Protein AF-A0A0S4TJS9-F1 (afdb_monomer_lite)

Radius of gyration: 16.92 Å; chains: 1; bounding box: 58×33×34 Å

pLDDT: mean 77.27, std 16.13, range [39.44, 96.12]

Sequence (103 aa):
LIRITSGSLQSVVKQCFKDLYKDSIKAIRSINFGNKMTLGEANKILGTEFGKKYSVEDIQKIARRMLELNEASGKYRGSPYIQEKLIIAEKLMLDQIIKNPKI

Organism: Cryptosporidium hominis (NCBI:txid237895)

Structure (mmCIF, N/CA/C/O backbone):
data_AF-A0A0S4TJS9-F1
#
_entry.id   AF-A0A0S4TJS9-F1
#
loop_
_atom_site.group_PDB
_atom_site.id
_atom_site.type_symbol
_atom_site.label_atom_id
_atom_site.label_alt_id
_atom_site.label_comp_id
_atom_site.label_asym_id
_atom_site.label_entity_id
_atom_site.label_seq_id
_atom_site.pdbx_PDB_ins_code
_atom_site.Cartn_x
_atom_site.Cartn_y
_atom_site.Cartn_z
_atom_site.occupancy
_atom_site.B_iso_or_equiv
_atom_site.auth_seq_id
_atom_site.auth_comp_id
_atom_site.auth_asym_id
_atom_site.auth_atom_id
_atom_site.pdbx_PDB_model_num
ATOM 1 N N . LEU A 1 1 ? -40.801 7.523 -17.042 1.00 39.44 1 LEU A N 1
ATOM 2 C CA . LEU A 1 1 ? -39.629 8.425 -16.957 1.00 39.44 1 LEU A CA 1
ATOM 3 C C . LEU A 1 1 ? -39.022 8.271 -15.560 1.00 39.44 1 LEU A C 1
ATOM 5 O O . LEU A 1 1 ? -39.623 8.746 -14.604 1.00 39.44 1 LEU A O 1
ATOM 9 N N . ILE A 1 2 ? -37.928 7.522 -15.395 1.00 48.34 2 ILE A N 1
ATOM 10 C CA . ILE A 1 2 ? -37.321 7.332 -14.064 1.00 48.34 2 ILE A CA 1
ATOM 11 C C . ILE A 1 2 ? -36.481 8.577 -13.760 1.00 48.34 2 ILE A C 1
ATOM 13 O O . ILE A 1 2 ? -35.438 8.792 -14.370 1.00 48.34 2 ILE A O 1
ATOM 17 N N . ARG A 1 3 ? -36.968 9.432 -12.852 1.00 45.78 3 ARG A N 1
ATOM 18 C CA . ARG A 1 3 ? -36.200 10.558 -12.302 1.00 45.78 3 ARG A CA 1
ATOM 19 C C . ARG A 1 3 ? -35.158 10.000 -11.335 1.00 45.78 3 ARG A C 1
ATOM 21 O O . ARG A 1 3 ? -35.475 9.707 -10.187 1.00 45.78 3 ARG A O 1
ATOM 28 N N . ILE A 1 4 ? -33.924 9.858 -11.804 1.00 50.09 4 ILE A N 1
ATOM 29 C CA . ILE A 1 4 ? -32.777 9.580 -10.939 1.00 50.09 4 ILE A CA 1
ATOM 30 C C . ILE A 1 4 ? -32.366 10.914 -10.310 1.00 50.09 4 ILE A C 1
ATOM 32 O O . ILE A 1 4 ? -31.830 11.793 -10.981 1.00 50.09 4 ILE A O 1
ATOM 36 N N . THR A 1 5 ? -32.687 11.107 -9.032 1.00 51.88 5 THR A N 1
ATOM 37 C CA . THR A 1 5 ? -32.222 12.266 -8.260 1.00 51.88 5 THR A CA 1
ATOM 38 C C . THR A 1 5 ? -30.731 12.104 -7.944 1.00 51.88 5 THR A C 1
ATOM 40 O O . THR A 1 5 ? -30.240 10.996 -7.740 1.00 51.88 5 THR A O 1
ATOM 43 N N . SER A 1 6 ? -29.976 13.203 -7.903 1.00 54.81 6 SER A N 1
ATOM 44 C CA . SER A 1 6 ? -28.509 13.214 -7.741 1.00 54.81 6 SER A CA 1
ATOM 45 C C . SER A 1 6 ? -27.986 12.460 -6.504 1.00 54.81 6 SER A C 1
ATOM 47 O O . SER A 1 6 ? -26.882 11.915 -6.542 1.00 54.81 6 SER A O 1
ATOM 49 N N . GLY A 1 7 ? -28.786 12.347 -5.437 1.00 56.22 7 GLY A N 1
ATOM 50 C CA . GLY A 1 7 ? -28.460 11.534 -4.256 1.00 56.22 7 GLY A CA 1
ATOM 51 C C . GLY A 1 7 ? -28.465 10.019 -4.512 1.00 56.22 7 GLY A C 1
ATOM 52 O O . GLY A 1 7 ? -27.717 9.285 -3.869 1.00 56.22 7 GLY A O 1
ATOM 53 N N . SER A 1 8 ? -29.250 9.549 -5.487 1.00 60.12 8 SER A N 1
ATOM 54 C CA . SER A 1 8 ? -29.308 8.141 -5.899 1.00 60.12 8 SER A CA 1
ATOM 55 C C . SER A 1 8 ? -28.080 7.725 -6.712 1.00 60.12 8 SER A C 1
ATOM 57 O O . SER A 1 8 ? -27.640 6.587 -6.595 1.00 60.12 8 SER A O 1
ATOM 59 N N . LEU A 1 9 ? -27.484 8.626 -7.498 1.00 59.53 9 LEU A N 1
ATOM 60 C CA . LEU A 1 9 ? -26.299 8.282 -8.286 1.00 59.53 9 LEU A CA 1
ATOM 61 C C . LEU A 1 9 ? -25.063 8.107 -7.389 1.00 59.53 9 LEU A C 1
ATOM 63 O O . LEU A 1 9 ? -24.305 7.156 -7.552 1.00 59.53 9 LEU A O 1
ATOM 67 N N . GLN A 1 10 ? -24.881 8.986 -6.397 1.00 66.12 10 GLN A N 1
ATOM 68 C CA . GLN A 1 10 ? -23.762 8.887 -5.452 1.00 66.12 10 GLN A CA 1
ATOM 69 C C . GLN A 1 10 ? -23.838 7.637 -4.568 1.00 66.12 10 GLN A C 1
ATOM 71 O O . GLN A 1 10 ? -22.799 7.047 -4.259 1.00 66.12 10 GLN A O 1
ATOM 76 N N . SER A 1 11 ? -25.040 7.220 -4.158 1.00 70.75 11 SER A N 1
ATOM 77 C CA . SER A 1 11 ? -25.206 5.996 -3.370 1.00 70.75 11 SER A CA 1
ATOM 78 C C . SER A 1 11 ? -24.905 4.748 -4.201 1.00 70.75 11 SER A C 1
ATOM 80 O O . SER A 1 11 ? -24.185 3.872 -3.725 1.00 70.75 11 SER A O 1
ATOM 82 N N . VAL A 1 12 ? -25.359 4.712 -5.458 1.00 68.88 12 VAL A N 1
ATOM 83 C CA . VAL A 1 12 ? -25.067 3.626 -6.406 1.00 68.88 12 VAL A CA 1
ATOM 84 C C . VAL A 1 12 ? -23.570 3.536 -6.684 1.00 68.88 12 VAL A C 1
ATOM 86 O O . VAL A 1 12 ? -23.000 2.455 -6.593 1.00 68.88 12 VAL A O 1
ATOM 89 N N . VAL A 1 13 ? -22.897 4.665 -6.920 1.00 66.69 13 VAL A N 1
ATOM 90 C CA . VAL A 1 13 ? -21.445 4.689 -7.149 1.00 66.69 13 VAL A CA 1
ATOM 91 C C . VAL A 1 13 ? -20.678 4.198 -5.914 1.00 66.69 13 VAL A C 1
ATOM 93 O O . VAL A 1 13 ? -19.811 3.335 -6.040 1.00 66.69 13 VAL A O 1
ATOM 96 N N . LYS A 1 14 ? -21.021 4.666 -4.702 1.00 67.69 14 LYS A N 1
ATOM 97 C CA . LYS A 1 14 ? -20.409 4.166 -3.452 1.00 67.69 14 LYS A CA 1
ATOM 98 C C . LYS A 1 14 ? -20.630 2.667 -3.253 1.00 67.69 14 LYS A C 1
ATOM 100 O O . LYS A 1 14 ? -19.733 1.986 -2.758 1.00 67.69 14 LYS A O 1
ATOM 105 N N . GLN A 1 15 ? -21.809 2.168 -3.614 1.00 70.50 15 GLN A N 1
ATOM 106 C CA . GLN A 1 15 ? -22.138 0.752 -3.515 1.00 70.50 15 GLN A CA 1
ATOM 107 C C . GLN A 1 15 ? -21.328 -0.073 -4.524 1.00 70.50 15 GLN A C 1
ATOM 109 O O . GLN A 1 15 ? -20.674 -1.028 -4.118 1.00 70.50 15 GLN A O 1
ATOM 114 N N . CYS A 1 16 ? -21.233 0.365 -5.784 1.00 61.38 16 CYS A N 1
ATOM 115 C CA . CYS A 1 16 ? -20.389 -0.275 -6.795 1.00 61.38 16 CYS A CA 1
ATOM 116 C C . CYS A 1 16 ? -18.917 -0.339 -6.375 1.00 61.38 16 CYS 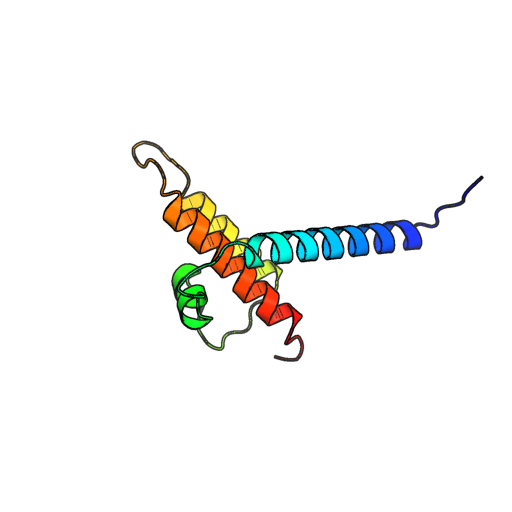A C 1
ATOM 118 O O . CYS A 1 16 ? -18.293 -1.384 -6.531 1.00 61.38 16 CYS A O 1
ATOM 120 N N . PHE A 1 17 ? -18.360 0.734 -5.800 1.00 63.53 17 PHE A N 1
ATOM 121 C CA . PHE A 1 17 ? -16.986 0.709 -5.289 1.00 63.53 17 PHE A CA 1
ATOM 122 C C . PHE A 1 17 ? -16.812 -0.290 -4.144 1.00 63.53 17 PHE A C 1
ATOM 124 O O . PHE A 1 17 ? -15.826 -1.026 -4.130 1.00 63.53 17 PHE A O 1
ATOM 131 N N . LYS A 1 18 ? -17.765 -0.357 -3.206 1.00 67.75 18 LYS A N 1
ATOM 132 C CA . LYS A 1 18 ? -17.738 -1.354 -2.126 1.00 67.75 18 LYS A CA 1
ATOM 133 C C . LYS A 1 18 ? -17.791 -2.780 -2.664 1.00 67.75 18 LYS A C 1
ATOM 135 O O . LYS A 1 18 ? -17.048 -3.627 -2.170 1.00 67.75 18 LYS A O 1
ATOM 140 N N . ASP A 1 19 ? -18.640 -3.036 -3.651 1.00 68.94 19 ASP A N 1
ATOM 141 C CA . ASP A 1 19 ? -18.842 -4.373 -4.208 1.00 68.94 19 ASP A CA 1
ATOM 142 C C . ASP A 1 19 ? -17.625 -4.828 -5.027 1.00 68.94 19 ASP A C 1
ATOM 144 O O . ASP A 1 19 ? -17.095 -5.907 -4.767 1.00 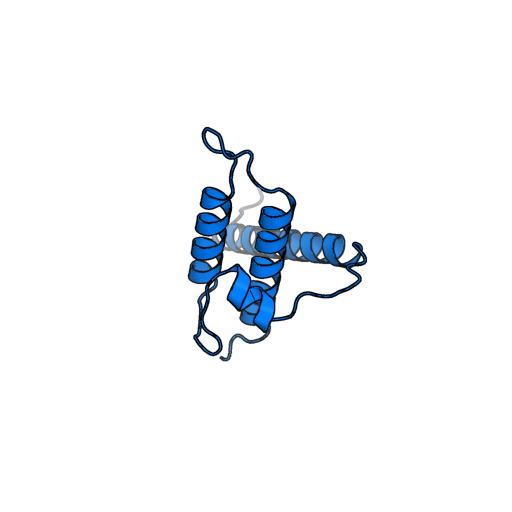68.94 19 ASP A O 1
ATOM 148 N N . LEU A 1 20 ? -17.068 -3.955 -5.877 1.00 62.34 20 LEU A N 1
ATOM 149 C CA . LEU A 1 20 ? -15.787 -4.183 -6.565 1.00 62.34 20 LEU A CA 1
ATOM 150 C C . LEU A 1 20 ? -14.658 -4.515 -5.583 1.00 62.34 20 LEU A C 1
ATOM 152 O O . LEU A 1 20 ? -13.878 -5.447 -5.797 1.00 62.34 20 LEU A O 1
ATOM 156 N N . TYR A 1 21 ? -14.580 -3.774 -4.477 1.00 64.31 21 TYR A N 1
ATOM 157 C CA . TYR A 1 21 ? -13.569 -4.013 -3.455 1.00 64.31 21 TYR A CA 1
ATOM 158 C C . TYR A 1 21 ? -13.772 -5.375 -2.779 1.00 64.31 21 TYR A C 1
ATOM 160 O O . TYR A 1 21 ? -12.824 -6.147 -2.622 1.00 64.31 21 TYR A O 1
ATOM 168 N N . LYS A 1 22 ? -15.016 -5.719 -2.440 1.00 66.75 22 LYS A N 1
ATOM 169 C CA . LYS A 1 22 ? -15.379 -6.986 -1.795 1.00 66.75 22 LYS A CA 1
ATOM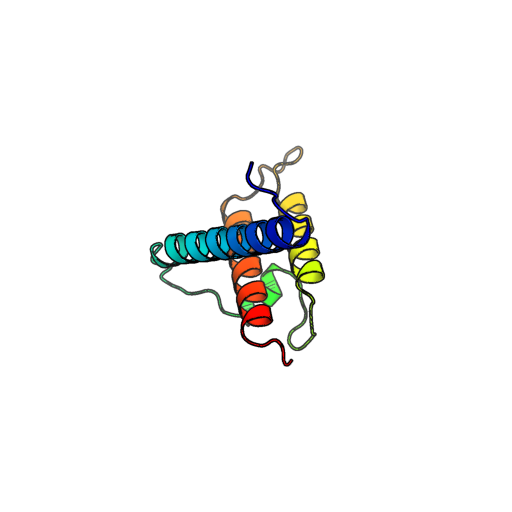 170 C C . LYS A 1 22 ? -15.089 -8.198 -2.686 1.00 66.75 22 LYS A C 1
ATOM 172 O O . LYS A 1 22 ? -14.548 -9.194 -2.197 1.00 66.75 22 LYS A O 1
ATOM 177 N N . ASP A 1 23 ? -15.378 -8.093 -3.978 1.00 67.88 23 ASP A N 1
ATOM 178 C CA . ASP A 1 23 ? -15.106 -9.145 -4.959 1.00 67.88 23 ASP A CA 1
ATOM 179 C C . ASP A 1 23 ? -13.604 -9.333 -5.181 1.00 67.88 23 ASP A C 1
ATOM 181 O O . ASP A 1 23 ? -13.113 -10.466 -5.202 1.00 67.88 23 ASP A O 1
ATOM 185 N N . SER A 1 24 ? -12.842 -8.235 -5.215 1.00 59.03 24 SER A N 1
ATOM 186 C CA . SER A 1 24 ? -11.382 -8.302 -5.290 1.00 59.03 24 SER A CA 1
ATOM 187 C C . S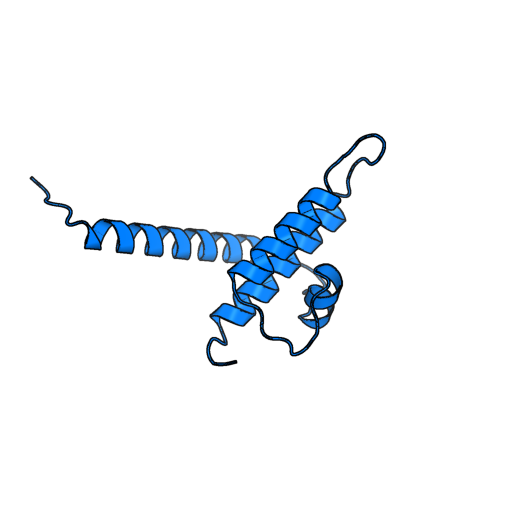ER A 1 24 ? -10.770 -9.002 -4.066 1.00 59.03 24 SER A C 1
ATOM 189 O O . SER A 1 24 ? -9.873 -9.832 -4.212 1.00 59.03 24 SER A O 1
ATOM 191 N N . ILE A 1 25 ? -11.299 -8.764 -2.858 1.00 60.19 25 ILE A N 1
ATOM 192 C CA . ILE A 1 25 ? -10.866 -9.449 -1.630 1.00 60.19 25 ILE A CA 1
ATOM 193 C C . ILE A 1 25 ? -11.201 -10.944 -1.689 1.00 60.19 25 ILE A C 1
ATOM 195 O O . ILE A 1 25 ? -10.402 -11.773 -1.244 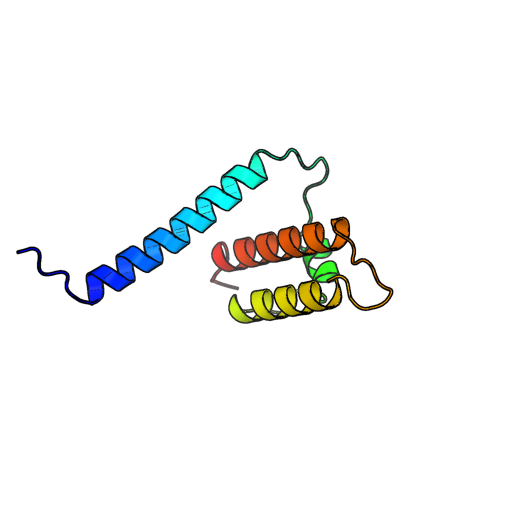1.00 60.19 25 ILE A O 1
ATOM 199 N N . LYS A 1 26 ? -12.363 -11.314 -2.239 1.00 63.03 26 LYS A N 1
ATOM 200 C CA . LYS A 1 26 ? -12.782 -12.717 -2.373 1.00 63.03 26 LYS A CA 1
ATOM 201 C C . LYS A 1 26 ? -11.863 -13.490 -3.323 1.00 63.03 26 LYS A C 1
ATOM 203 O O . LYS A 1 26 ? -11.433 -14.583 -2.964 1.00 63.03 26 LYS A O 1
ATOM 208 N N . ALA A 1 27 ? -11.502 -12.896 -4.461 1.00 59.94 27 ALA A N 1
ATOM 209 C CA . ALA A 1 27 ? -10.566 -13.482 -5.425 1.00 59.94 27 ALA A CA 1
ATOM 210 C C . ALA A 1 27 ? -9.147 -13.667 -4.848 1.00 59.94 27 ALA A C 1
ATOM 212 O O . ALA A 1 27 ? -8.460 -14.639 -5.154 1.00 59.94 27 ALA A O 1
ATOM 213 N N . ILE A 1 28 ? -8.717 -12.777 -3.951 1.00 53.66 28 ILE A N 1
ATOM 214 C CA . ILE A 1 28 ? -7.410 -12.874 -3.279 1.00 53.66 28 ILE A CA 1
ATOM 215 C C . ILE A 1 28 ? -7.424 -13.941 -2.185 1.00 53.66 28 ILE A C 1
ATOM 217 O O . ILE A 1 28 ? -6.443 -14.655 -2.013 1.00 53.66 28 ILE A O 1
ATOM 221 N N . ARG A 1 29 ? -8.540 -14.095 -1.461 1.00 51.88 29 ARG A N 1
ATOM 222 C CA . ARG A 1 29 ? -8.694 -15.151 -0.446 1.00 51.88 29 ARG A CA 1
ATOM 223 C C . ARG A 1 29 ? -8.640 -16.561 -1.036 1.00 51.88 29 ARG A C 1
ATOM 225 O O . ARG A 1 29 ? -8.265 -17.477 -0.312 1.00 51.88 29 ARG A O 1
ATOM 232 N N . SER A 1 30 ? -9.007 -16.737 -2.308 1.00 50.34 30 SER A N 1
ATOM 233 C CA . SER A 1 30 ? -8.853 -18.012 -3.024 1.00 50.34 30 SER A CA 1
ATOM 234 C C . SER A 1 30 ? -7.419 -18.307 -3.471 1.00 50.34 30 SER A C 1
ATOM 236 O O . SER A 1 30 ? -7.128 -19.443 -3.834 1.00 50.34 30 SER A O 1
ATOM 238 N N . ILE A 1 31 ? -6.509 -17.329 -3.413 1.00 51.38 31 ILE A N 1
ATOM 239 C CA . ILE A 1 31 ? -5.080 -17.560 -3.623 1.00 51.38 31 ILE A CA 1
ATOM 240 C C . ILE A 1 31 ? -4.503 -17.991 -2.275 1.00 51.38 31 ILE A C 1
ATOM 242 O O . ILE A 1 31 ? -4.447 -17.223 -1.313 1.00 51.38 31 ILE A O 1
ATOM 246 N N . ASN A 1 32 ? -4.128 -19.262 -2.182 1.00 43.53 32 ASN A N 1
ATOM 247 C CA . ASN A 1 32 ? -3.6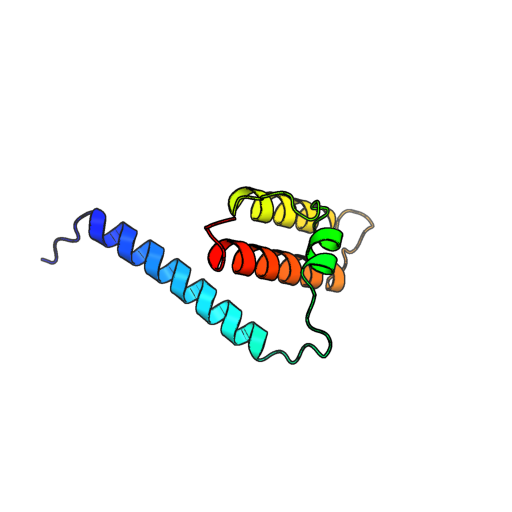12 -19.867 -0.963 1.00 43.53 32 ASN A CA 1
ATOM 248 C C . ASN A 1 32 ? -2.181 -19.352 -0.698 1.00 43.53 32 ASN A C 1
ATOM 250 O O . ASN A 1 32 ? -1.193 -19.983 -1.066 1.00 43.53 32 ASN A O 1
ATOM 254 N N . PHE A 1 33 ? -2.058 -18.160 -0.104 1.00 49.47 33 PHE A N 1
ATOM 255 C CA . PHE A 1 33 ? -0.776 -17.616 0.341 1.00 49.47 33 PHE A CA 1
ATOM 256 C C . PHE A 1 33 ? -0.329 -18.370 1.595 1.00 49.47 33 PHE A C 1
ATOM 258 O O . PHE A 1 33 ? -0.773 -18.068 2.703 1.00 49.47 33 PHE A O 1
ATOM 265 N N . GLY A 1 34 ? 0.577 -19.332 1.419 1.00 46.97 34 GLY A N 1
ATOM 266 C CA . GLY A 1 34 ? 1.176 -20.136 2.492 1.00 46.97 34 GLY A CA 1
ATOM 267 C C . GLY A 1 34 ? 1.911 -19.351 3.591 1.00 46.97 34 GLY A C 1
ATOM 268 O O . GLY A 1 34 ? 2.374 -19.965 4.535 1.00 46.97 34 GLY A O 1
ATOM 269 N N . ASN A 1 35 ? 1.980 -18.018 3.514 1.00 58.34 35 ASN A N 1
ATOM 270 C CA . ASN A 1 35 ? 2.302 -17.118 4.623 1.00 58.34 35 ASN A CA 1
ATOM 271 C C . ASN A 1 35 ? 1.495 -15.823 4.439 1.00 58.34 35 ASN A C 1
ATOM 273 O O . ASN A 1 35 ? 1.775 -15.030 3.537 1.00 58.34 35 ASN A O 1
ATOM 277 N N . LYS A 1 36 ? 0.457 -15.616 5.257 1.00 75.56 36 LYS A N 1
ATOM 278 C CA . LYS A 1 36 ? -0.323 -14.369 5.244 1.00 75.56 36 LYS A CA 1
ATOM 279 C C . LYS A 1 36 ? 0.566 -13.226 5.733 1.00 75.56 36 LYS A C 1
ATOM 281 O O . LYS A 1 36 ? 1.104 -13.309 6.830 1.00 75.56 36 LYS A O 1
ATOM 286 N N . MET A 1 37 ? 0.690 -12.170 4.928 1.00 84.25 37 MET A N 1
ATOM 287 C CA . MET A 1 37 ? 1.424 -10.960 5.303 1.00 84.25 37 MET A CA 1
ATOM 288 C C . MET A 1 37 ? 0.847 -10.363 6.592 1.00 84.25 37 MET A C 1
ATOM 290 O O . MET A 1 37 ? -0.364 -10.172 6.716 1.00 84.25 37 MET A O 1
ATOM 294 N N . THR A 1 38 ? 1.721 -10.068 7.544 1.00 90.31 38 THR A N 1
ATOM 295 C CA . THR A 1 38 ? 1.392 -9.404 8.807 1.00 90.31 38 THR A CA 1
ATOM 296 C C . THR A 1 38 ? 1.326 -7.884 8.634 1.00 90.31 38 THR A C 1
ATOM 298 O O . THR A 1 38 ? 1.928 -7.315 7.722 1.00 90.31 38 THR A O 1
ATOM 301 N N . LEU A 1 39 ? 0.649 -7.183 9.553 1.00 88.50 39 LEU A N 1
ATOM 302 C CA . LEU A 1 39 ? 0.639 -5.711 9.560 1.00 88.50 39 LEU A CA 1
ATOM 303 C C . LEU A 1 39 ? 2.045 -5.122 9.738 1.00 88.50 39 LEU A C 1
ATOM 305 O O . LEU A 1 39 ? 2.352 -4.075 9.177 1.00 88.50 39 LEU A O 1
ATOM 309 N N . GLY A 1 40 ? 2.916 -5.789 10.499 1.00 87.62 40 GLY A N 1
ATOM 310 C CA . GLY A 1 40 ? 4.307 -5.364 10.657 1.00 87.62 40 GLY A CA 1
ATOM 311 C C . GLY A 1 40 ? 5.087 -5.431 9.341 1.00 87.62 40 GLY A C 1
ATOM 312 O O . GLY A 1 40 ? 5.830 -4.508 9.017 1.00 87.62 40 GLY A O 1
ATOM 313 N N . GLU A 1 41 ? 4.887 -6.488 8.554 1.00 88.56 41 GLU A N 1
ATOM 314 C CA . GLU A 1 41 ? 5.491 -6.615 7.223 1.00 88.56 41 GLU A CA 1
ATOM 315 C C . GLU A 1 41 ? 4.923 -5.595 6.236 1.00 88.56 41 GLU A C 1
ATOM 317 O O . GLU A 1 41 ? 5.695 -4.973 5.512 1.00 88.56 41 GLU A O 1
ATOM 322 N N . ALA A 1 42 ? 3.606 -5.365 6.247 1.00 91.94 42 ALA A N 1
ATOM 323 C CA . ALA A 1 42 ? 2.984 -4.349 5.401 1.00 91.94 42 ALA A CA 1
ATOM 324 C C . ALA A 1 42 ? 3.527 -2.944 5.701 1.00 91.94 42 ALA A C 1
ATOM 326 O O . ALA A 1 42 ? 3.852 -2.207 4.771 1.00 91.94 42 ALA A O 1
ATOM 327 N N . ASN A 1 43 ? 3.720 -2.608 6.984 1.00 91.62 43 ASN A N 1
ATOM 328 C CA . ASN A 1 43 ? 4.333 -1.339 7.375 1.00 91.62 43 ASN A CA 1
ATOM 329 C C . ASN A 1 43 ? 5.753 -1.188 6.817 1.00 91.62 43 ASN A C 1
ATOM 331 O O . ASN A 1 43 ? 6.094 -0.155 6.249 1.00 91.62 43 ASN A O 1
ATOM 335 N N . LYS A 1 44 ? 6.573 -2.242 6.910 1.00 91.25 44 LYS A N 1
ATOM 336 C CA . LYS A 1 44 ? 7.936 -2.236 6.356 1.00 91.25 44 LYS A CA 1
ATOM 337 C C . LYS A 1 44 ? 7.944 -2.081 4.836 1.00 91.25 44 LYS A C 1
ATOM 339 O O . LYS A 1 44 ? 8.748 -1.321 4.312 1.00 91.25 44 LYS A O 1
ATOM 344 N N . ILE A 1 45 ? 7.053 -2.786 4.139 1.00 92.12 45 ILE A N 1
ATOM 345 C CA . ILE A 1 45 ? 6.947 -2.754 2.674 1.00 92.12 45 ILE A CA 1
ATOM 346 C C . ILE A 1 45 ? 6.523 -1.367 2.174 1.00 92.12 45 ILE A C 1
ATOM 348 O O . ILE A 1 45 ? 7.073 -0.882 1.189 1.00 92.12 45 ILE A O 1
ATOM 352 N N . LEU A 1 46 ? 5.576 -0.718 2.856 1.00 92.88 46 LEU A N 1
ATOM 353 C CA . LEU A 1 46 ? 5.094 0.617 2.488 1.00 92.88 46 LEU A CA 1
ATOM 354 C C . LEU A 1 46 ? 5.949 1.755 3.068 1.00 92.88 46 LEU A C 1
ATOM 356 O O . LEU A 1 46 ? 5.749 2.909 2.703 1.00 92.88 46 LEU A O 1
ATOM 360 N N . GLY A 1 47 ? 6.900 1.457 3.955 1.00 91.69 47 GLY A N 1
ATOM 361 C CA . GLY A 1 47 ? 7.685 2.479 4.649 1.00 91.69 47 GLY A CA 1
ATOM 362 C C . GLY A 1 47 ? 6.852 3.313 5.627 1.00 91.69 47 GLY A C 1
ATOM 363 O O . GLY A 1 47 ? 7.128 4.496 5.816 1.00 91.69 47 GLY A O 1
ATOM 364 N N . THR A 1 48 ? 5.815 2.721 6.220 1.00 91.88 48 THR A N 1
ATOM 365 C CA . THR A 1 48 ? 4.977 3.361 7.237 1.00 91.88 48 THR A CA 1
ATOM 366 C C . THR A 1 48 ? 5.438 3.011 8.650 1.00 91.88 48 THR A C 1
ATOM 368 O O . THR A 1 48 ? 6.035 1.965 8.909 1.00 91.88 48 THR A O 1
ATOM 371 N N . GLU A 1 49 ? 5.163 3.910 9.587 1.00 89.56 49 GLU A N 1
ATOM 372 C CA . GLU A 1 49 ? 5.531 3.779 10.991 1.00 89.56 49 GLU A CA 1
ATOM 373 C C . GLU A 1 49 ? 4.465 2.997 11.754 1.00 89.56 49 GLU A C 1
ATOM 375 O O . GLU A 1 49 ? 3.264 3.261 11.650 1.00 89.56 49 GLU A O 1
ATOM 380 N N . PHE A 1 50 ? 4.907 2.045 12.573 1.00 82.75 50 PHE A N 1
ATOM 381 C CA . PHE A 1 50 ? 4.003 1.278 13.418 1.00 82.75 50 PHE A CA 1
ATOM 382 C C . PHE A 1 50 ? 3.341 2.187 14.465 1.00 82.75 50 PHE A C 1
ATOM 384 O O . PHE A 1 50 ? 4.016 2.958 15.142 1.00 82.75 50 PHE A O 1
ATOM 391 N N . GLY A 1 51 ? 2.018 2.094 14.612 1.00 78.94 51 GLY A N 1
ATOM 392 C CA . GLY A 1 51 ? 1.249 2.890 15.578 1.00 78.94 51 GLY A CA 1
ATOM 393 C C . GLY A 1 51 ? 0.889 4.307 15.115 1.00 78.94 51 GLY A C 1
ATOM 394 O O . GLY A 1 51 ? 0.049 4.950 15.746 1.00 78.94 51 GLY A O 1
ATOM 395 N N . LYS A 1 52 ? 1.445 4.784 13.996 1.00 86.94 52 LYS A N 1
ATOM 396 C CA . LYS A 1 52 ? 0.989 6.020 13.360 1.00 86.94 52 LYS A CA 1
ATOM 397 C C . LYS A 1 52 ? -0.339 5.779 12.645 1.00 86.94 52 LYS A C 1
ATOM 399 O O . LYS A 1 52 ? -0.541 4.748 12.005 1.00 86.94 52 LYS A O 1
ATOM 404 N N . LYS A 1 53 ? -1.256 6.739 12.766 1.00 86.75 53 LYS A N 1
ATOM 405 C CA . LYS A 1 53 ? -2.532 6.714 12.048 1.00 86.75 53 LYS A CA 1
ATOM 406 C C . LYS A 1 53 ? -2.316 7.224 10.634 1.00 86.75 53 LYS A C 1
ATOM 408 O O . LYS A 1 53 ? -1.705 8.274 10.441 1.00 86.75 53 LYS A O 1
ATOM 413 N N . TYR A 1 54 ? -2.844 6.481 9.679 1.00 89.50 54 TYR A N 1
ATOM 414 C CA . TYR A 1 54 ? -2.831 6.831 8.269 1.00 89.50 54 TYR A CA 1
ATOM 415 C C . TYR A 1 54 ? -4.266 6.860 7.769 1.00 89.50 54 TYR A C 1
ATOM 417 O O . TYR A 1 54 ? -5.057 5.974 8.100 1.00 89.50 54 TYR A O 1
ATOM 425 N N . SER A 1 55 ? -4.601 7.879 6.984 1.00 92.31 55 SER A N 1
ATOM 426 C CA . SER A 1 55 ? -5.858 7.900 6.242 1.00 92.31 55 SER A CA 1
ATOM 427 C C . SER A 1 55 ? -5.820 6.902 5.081 1.00 92.31 55 SER A C 1
ATOM 429 O O . SER A 1 55 ? -4.762 6.388 4.699 1.00 92.31 55 SER A O 1
ATOM 431 N N . VAL A 1 56 ? -6.988 6.630 4.496 1.00 90.06 56 VAL A N 1
ATOM 432 C CA . VAL A 1 56 ? -7.088 5.835 3.264 1.00 90.06 56 VAL A CA 1
ATOM 433 C C . VAL A 1 56 ? -6.271 6.495 2.151 1.00 90.06 56 VAL A C 1
ATOM 435 O O . VAL A 1 56 ? -5.513 5.816 1.458 1.00 90.06 56 VAL A O 1
ATOM 438 N N . GLU A 1 57 ? -6.374 7.818 2.026 1.00 93.06 57 GLU A N 1
ATOM 439 C CA . GLU A 1 57 ? -5.657 8.607 1.030 1.00 93.06 57 GLU A CA 1
ATOM 440 C C . GLU A 1 57 ? -4.133 8.537 1.222 1.00 93.06 57 GLU A C 1
ATOM 442 O O . GLU A 1 57 ? -3.400 8.419 0.236 1.00 93.06 57 GLU A O 1
ATOM 447 N N . ASP A 1 58 ? -3.644 8.556 2.469 1.00 93.81 58 ASP A N 1
ATOM 448 C CA . ASP A 1 58 ? -2.210 8.434 2.765 1.00 93.81 58 ASP A CA 1
ATOM 449 C C . ASP A 1 58 ? -1.652 7.097 2.274 1.00 93.81 58 ASP A C 1
ATOM 451 O O . ASP A 1 58 ? -0.650 7.067 1.555 1.00 93.81 58 ASP A O 1
ATOM 455 N N . ILE A 1 59 ? -2.316 5.991 2.628 1.00 95.06 59 ILE A N 1
ATOM 456 C CA . ILE A 1 59 ? -1.876 4.643 2.249 1.00 95.06 59 ILE A CA 1
ATOM 457 C C . ILE A 1 59 ? -1.885 4.477 0.730 1.00 95.06 59 ILE A C 1
ATOM 459 O O . ILE A 1 59 ? -0.898 3.999 0.172 1.00 95.06 59 ILE A O 1
ATOM 463 N N . GLN A 1 60 ? -2.942 4.929 0.052 1.00 94.19 60 GLN A N 1
ATOM 464 C CA . GLN A 1 60 ? -3.032 4.863 -1.409 1.00 94.19 60 GLN A CA 1
ATOM 465 C C . GLN A 1 60 ? -1.934 5.683 -2.093 1.00 94.19 60 GLN A C 1
ATOM 467 O O . GLN A 1 60 ? -1.329 5.236 -3.069 1.00 94.19 60 GLN A O 1
ATOM 472 N N . LYS A 1 61 ? -1.638 6.886 -1.584 1.00 96.12 61 LYS A N 1
ATOM 473 C CA . LYS A 1 61 ? -0.580 7.744 -2.133 1.00 96.12 61 LYS A CA 1
ATOM 474 C C . LYS A 1 61 ? 0.803 7.119 -1.948 1.00 96.12 61 LYS A C 1
ATOM 476 O O . LYS A 1 61 ? 1.621 7.163 -2.867 1.00 96.12 61 LYS A O 1
ATOM 481 N N . ILE A 1 62 ? 1.060 6.533 -0.780 1.00 95.56 62 ILE A N 1
ATOM 482 C CA . ILE A 1 62 ? 2.315 5.837 -0.477 1.00 95.56 62 ILE A CA 1
ATOM 483 C C . ILE A 1 62 ? 2.471 4.608 -1.375 1.00 95.56 62 ILE A C 1
ATOM 485 O O . ILE A 1 62 ? 3.499 4.468 -2.036 1.00 95.56 62 ILE A O 1
ATOM 489 N N . ALA A 1 63 ? 1.446 3.757 -1.453 1.00 94.69 63 ALA A N 1
ATOM 490 C CA . ALA A 1 63 ? 1.462 2.552 -2.275 1.00 94.69 63 ALA A CA 1
ATOM 491 C C . ALA A 1 63 ? 1.693 2.881 -3.755 1.00 94.69 63 ALA A C 1
ATOM 493 O O . ALA A 1 63 ? 2.570 2.286 -4.381 1.00 94.69 63 ALA A O 1
ATOM 494 N N . ARG A 1 64 ? 0.989 3.889 -4.290 1.00 95.06 64 ARG A N 1
ATOM 495 C CA . ARG A 1 64 ? 1.180 4.359 -5.668 1.00 95.06 64 ARG A CA 1
ATOM 496 C C . ARG A 1 64 ? 2.618 4.792 -5.928 1.00 95.06 64 ARG A C 1
ATOM 498 O O . ARG A 1 64 ? 3.229 4.307 -6.871 1.00 95.06 64 ARG A O 1
ATOM 505 N N . ARG A 1 65 ? 3.183 5.637 -5.061 1.00 94.56 65 ARG A N 1
ATOM 506 C CA . ARG A 1 65 ? 4.574 6.086 -5.197 1.00 94.56 65 ARG A CA 1
ATOM 507 C C . ARG A 1 65 ? 5.550 4.908 -5.183 1.00 94.56 65 ARG A C 1
ATOM 509 O O . ARG A 1 65 ? 6.495 4.881 -5.961 1.00 94.56 65 ARG A O 1
ATOM 516 N N . MET A 1 66 ? 5.346 3.939 -4.294 1.00 92.06 66 MET A N 1
ATOM 517 C CA . MET A 1 66 ? 6.220 2.768 -4.204 1.00 92.06 66 MET A CA 1
ATOM 518 C C . MET A 1 66 ? 6.104 1.854 -5.428 1.00 92.06 66 MET A C 1
ATOM 520 O O . MET A 1 66 ? 7.107 1.267 -5.838 1.00 92.06 66 MET A O 1
ATOM 524 N N . LEU A 1 67 ? 4.908 1.745 -6.014 1.00 91.19 67 LEU A N 1
ATOM 525 C CA . LEU A 1 67 ? 4.690 1.030 -7.269 1.00 91.19 67 LEU A CA 1
ATOM 526 C C . LEU A 1 67 ? 5.403 1.727 -8.425 1.00 91.19 67 LEU A C 1
ATOM 528 O O . LEU A 1 67 ? 6.184 1.067 -9.095 1.00 91.19 67 LEU A O 1
ATOM 532 N N . GLU A 1 68 ? 5.233 3.043 -8.580 1.00 90.19 68 GLU A N 1
ATOM 533 C CA . GLU A 1 68 ? 5.915 3.852 -9.604 1.00 90.19 68 GLU A CA 1
ATOM 534 C C . GLU A 1 68 ? 7.444 3.701 -9.524 1.00 90.19 68 GLU A C 1
ATOM 536 O O . GLU A 1 68 ? 8.114 3.504 -10.533 1.00 90.19 68 GLU A O 1
ATOM 541 N N . LEU A 1 69 ? 8.010 3.705 -8.311 1.00 87.38 69 LEU A N 1
ATOM 542 C CA . LEU A 1 69 ? 9.445 3.467 -8.100 1.00 87.38 69 LEU A CA 1
ATOM 543 C C . LEU A 1 69 ? 9.893 2.045 -8.477 1.00 87.38 69 LEU A C 1
ATOM 545 O O . LEU A 1 69 ? 11.077 1.821 -8.726 1.00 87.38 69 LEU A O 1
ATOM 549 N N . ASN A 1 70 ? 8.972 1.081 -8.480 1.00 85.50 70 ASN A N 1
ATOM 550 C CA . ASN A 1 70 ? 9.233 -0.314 -8.826 1.00 85.50 70 ASN A CA 1
ATOM 551 C C . ASN A 1 70 ? 8.803 -0.688 -10.245 1.00 85.50 70 ASN A C 1
ATOM 553 O O . ASN A 1 70 ? 8.970 -1.851 -10.636 1.00 85.50 70 ASN A O 1
ATOM 557 N N . GLU A 1 71 ? 8.261 0.252 -11.014 1.00 83.75 71 GLU A N 1
ATOM 558 C CA . GLU A 1 71 ? 8.020 0.053 -12.434 1.00 83.75 71 GLU A CA 1
ATOM 559 C C . GLU A 1 71 ? 9.343 -0.097 -13.187 1.00 83.75 71 GLU A C 1
ATOM 561 O O . GLU A 1 71 ? 10.418 0.315 -12.738 1.00 83.75 71 GLU A O 1
ATOM 566 N N . ALA A 1 72 ? 9.270 -0.754 -14.342 1.00 82.12 72 ALA A N 1
ATOM 567 C CA . ALA A 1 72 ? 10.426 -0.870 -15.208 1.00 82.12 72 ALA A CA 1
ATOM 568 C C . ALA A 1 72 ? 10.838 0.531 -15.686 1.00 82.12 72 ALA A C 1
ATOM 570 O O . ALA A 1 72 ? 10.035 1.263 -16.257 1.00 82.12 72 ALA A O 1
ATOM 571 N N . SER A 1 73 ? 12.095 0.902 -15.457 1.00 82.38 73 SER A N 1
ATOM 572 C CA . SER A 1 73 ? 12.633 2.207 -15.828 1.00 82.38 73 SER A CA 1
ATOM 573 C C . SER A 1 73 ? 14.095 2.091 -16.248 1.00 82.38 73 SER A C 1
ATOM 575 O O . SER A 1 73 ? 14.946 1.583 -15.512 1.00 82.38 73 SER A O 1
ATOM 577 N N . GLY A 1 74 ? 14.400 2.555 -17.461 1.00 82.94 74 GLY A N 1
ATOM 578 C CA . GLY A 1 74 ? 15.739 2.492 -18.045 1.00 82.94 74 GLY A CA 1
ATOM 579 C C . GLY A 1 74 ? 16.300 1.066 -18.070 1.00 82.94 74 GLY A C 1
ATOM 580 O O . GLY A 1 74 ? 15.805 0.206 -18.791 1.00 82.94 74 GLY A O 1
ATOM 581 N N . LYS A 1 75 ? 17.356 0.822 -17.282 1.00 82.25 75 LYS A N 1
ATOM 582 C CA . LYS A 1 75 ? 17.998 -0.501 -17.140 1.00 82.25 75 LYS A CA 1
ATOM 583 C C . LYS A 1 75 ? 17.377 -1.371 -16.041 1.00 82.25 75 LYS A C 1
ATOM 585 O O . LYS A 1 75 ? 17.713 -2.549 -15.937 1.00 82.25 75 LYS A O 1
ATOM 590 N N . TYR A 1 76 ? 16.506 -0.813 -15.203 1.00 78.88 76 TYR A N 1
ATOM 591 C CA . TYR A 1 76 ? 15.794 -1.561 -14.176 1.00 78.88 76 TYR A CA 1
ATOM 592 C C . TYR A 1 76 ? 14.523 -2.158 -14.775 1.00 78.88 76 TYR A C 1
ATOM 594 O O . TYR A 1 76 ? 13.635 -1.442 -15.219 1.00 78.88 76 TYR A O 1
ATOM 602 N N . ARG A 1 77 ? 14.421 -3.487 -14.778 1.00 80.25 77 ARG A N 1
ATOM 603 C CA . ARG A 1 77 ? 13.284 -4.211 -15.374 1.00 80.25 77 ARG A CA 1
ATOM 604 C C . ARG A 1 77 ? 12.012 -4.208 -14.517 1.00 80.25 77 ARG A C 1
ATOM 606 O O . ARG A 1 77 ? 11.038 -4.853 -14.889 1.00 80.25 77 ARG A O 1
ATOM 613 N N . GLY A 1 78 ? 12.033 -3.547 -13.360 1.00 85.00 78 GLY A N 1
ATOM 614 C CA . GLY A 1 78 ? 11.005 -3.729 -12.342 1.00 85.00 78 GLY A CA 1
ATOM 615 C C . GLY A 1 78 ? 11.130 -5.080 -11.637 1.00 85.00 78 GLY A C 1
ATOM 616 O O . GLY A 1 78 ? 11.935 -5.942 -12.003 1.00 85.00 78 GLY A O 1
ATOM 617 N N . SER A 1 79 ? 10.316 -5.284 -10.608 1.00 84.75 79 SER A N 1
ATOM 618 C CA . SER A 1 79 ? 10.186 -6.585 -9.952 1.00 84.75 79 SER A CA 1
ATOM 619 C C . SER A 1 79 ? 8.709 -6.908 -9.757 1.00 84.75 79 SER A C 1
ATOM 621 O O . SER A 1 79 ? 8.089 -6.356 -8.844 1.00 84.75 79 SER A O 1
ATOM 623 N N . PRO A 1 80 ? 8.138 -7.814 -10.576 1.00 85.38 80 PRO A N 1
ATOM 624 C CA . PRO A 1 80 ? 6.742 -8.226 -10.441 1.00 85.38 80 PRO A CA 1
ATOM 625 C C . PRO A 1 80 ? 6.413 -8.729 -9.032 1.00 85.38 80 PRO A C 1
ATOM 627 O O . PRO A 1 80 ? 5.368 -8.401 -8.481 1.00 85.38 80 PRO A O 1
ATOM 630 N N . TYR A 1 81 ? 7.352 -9.441 -8.401 1.00 86.56 81 TYR A N 1
ATOM 631 C CA . TYR A 1 81 ? 7.206 -9.906 -7.023 1.00 86.56 81 TYR A CA 1
ATOM 632 C C . TYR A 1 81 ? 7.087 -8.750 -6.017 1.00 86.56 81 TYR A C 1
ATOM 634 O O . TYR A 1 81 ? 6.243 -8.790 -5.125 1.00 86.56 81 TYR A O 1
ATOM 642 N N . ILE A 1 82 ? 7.907 -7.700 -6.151 1.00 86.81 82 ILE A N 1
ATOM 643 C CA . ILE A 1 82 ? 7.834 -6.539 -5.249 1.00 86.81 82 ILE A CA 1
ATOM 644 C C . ILE A 1 82 ? 6.527 -5.774 -5.473 1.00 86.81 82 ILE A C 1
ATOM 646 O O . ILE A 1 82 ? 5.877 -5.390 -4.503 1.00 86.81 82 ILE A O 1
ATOM 650 N N . GLN A 1 83 ? 6.109 -5.602 -6.727 1.00 88.25 83 GLN A N 1
ATOM 651 C CA . GLN A 1 83 ? 4.839 -4.953 -7.056 1.00 88.25 83 GLN A CA 1
ATOM 652 C C . GLN A 1 83 ? 3.643 -5.722 -6.471 1.00 88.25 83 GLN A C 1
ATOM 654 O O . GLN A 1 83 ? 2.767 -5.121 -5.852 1.00 88.25 83 GLN A O 1
ATOM 659 N N . GLU A 1 84 ? 3.636 -7.055 -6.562 1.00 89.50 84 GLU A N 1
ATOM 660 C CA . GLU A 1 84 ? 2.607 -7.890 -5.932 1.00 89.50 84 GLU A CA 1
ATOM 661 C C . GLU A 1 84 ? 2.591 -7.716 -4.404 1.00 89.50 84 GLU A C 1
ATOM 663 O O . GLU A 1 84 ? 1.529 -7.552 -3.797 1.00 89.50 84 GLU A O 1
ATOM 668 N N . LYS A 1 85 ? 3.767 -7.679 -3.764 1.00 89.94 85 LYS A N 1
ATOM 669 C CA . LYS A 1 85 ? 3.876 -7.447 -2.316 1.00 89.94 85 LYS A CA 1
ATOM 670 C C . LYS A 1 85 ? 3.382 -6.062 -1.901 1.00 89.94 85 LYS A C 1
ATOM 672 O O . LYS A 1 85 ? 2.728 -5.963 -0.865 1.00 89.94 85 LYS A O 1
ATOM 677 N N . LEU A 1 86 ? 3.629 -5.027 -2.702 1.00 93.00 86 LEU A N 1
ATOM 678 C CA . LEU A 1 86 ? 3.103 -3.678 -2.470 1.00 93.00 86 LEU A CA 1
ATOM 679 C C . LEU A 1 86 ? 1.569 -3.652 -2.519 1.00 93.00 86 LEU A C 1
ATOM 681 O O . LEU A 1 86 ? 0.944 -3.093 -1.620 1.00 93.00 86 LEU A O 1
ATOM 685 N N . ILE A 1 87 ? 0.963 -4.333 -3.497 1.00 93.12 87 ILE A N 1
ATOM 686 C CA . ILE A 1 87 ? -0.501 -4.436 -3.627 1.00 93.12 87 ILE A CA 1
ATOM 687 C C . ILE A 1 87 ? -1.116 -5.177 -2.430 1.00 93.12 87 ILE A C 1
ATOM 689 O O . ILE A 1 87 ? -2.162 -4.780 -1.912 1.00 93.12 87 ILE A O 1
ATOM 693 N N . ILE A 1 88 ? -0.489 -6.266 -1.973 1.00 92.38 88 ILE A N 1
ATOM 694 C CA . ILE A 1 88 ? -0.966 -7.014 -0.799 1.00 92.38 88 ILE A CA 1
ATOM 695 C C . ILE A 1 88 ? -0.860 -6.153 0.468 1.00 92.38 88 ILE A C 1
ATOM 697 O O . ILE A 1 88 ? -1.799 -6.135 1.267 1.00 92.38 88 ILE A O 1
ATOM 701 N N . ALA A 1 89 ? 0.245 -5.420 0.638 1.00 93.50 89 ALA A N 1
ATOM 702 C CA . ALA A 1 89 ? 0.463 -4.540 1.782 1.00 93.50 89 ALA A CA 1
ATOM 703 C C . ALA A 1 89 ? -0.560 -3.395 1.834 1.00 93.50 89 ALA A C 1
ATOM 705 O O . ALA A 1 89 ? -1.157 -3.160 2.886 1.00 93.50 89 ALA A O 1
ATOM 706 N N . GLU A 1 90 ? -0.815 -2.733 0.700 1.00 94.94 90 GLU A N 1
ATOM 707 C CA . GLU A 1 90 ? -1.841 -1.692 0.576 1.00 94.94 90 GLU A CA 1
ATOM 708 C C . GLU A 1 90 ? -3.209 -2.227 1.008 1.00 94.94 90 GLU A C 1
ATOM 710 O O . GLU A 1 90 ? -3.855 -1.665 1.894 1.00 94.94 90 GLU A O 1
ATOM 715 N N . LYS A 1 91 ? -3.629 -3.364 0.441 1.00 91.25 91 LYS A N 1
ATOM 716 C CA . LYS A 1 91 ? -4.925 -3.970 0.760 1.00 91.25 91 LYS A CA 1
ATOM 717 C C . LYS A 1 91 ? -5.049 -4.303 2.237 1.00 91.25 91 LYS A C 1
ATOM 719 O O . LYS A 1 91 ? -6.079 -3.989 2.823 1.00 91.25 91 LYS A O 1
ATOM 724 N N . LEU A 1 92 ? -4.021 -4.901 2.841 1.00 91.94 92 LEU A N 1
ATOM 725 C CA . LEU A 1 92 ? -4.032 -5.252 4.261 1.00 91.94 92 LEU A CA 1
ATOM 726 C C . LEU A 1 92 ? -4.206 -4.011 5.152 1.00 91.94 92 LEU A C 1
ATOM 728 O O . LEU A 1 92 ? -5.006 -4.036 6.087 1.00 91.94 92 LEU A O 1
ATOM 732 N N . MET A 1 93 ? -3.492 -2.926 4.844 1.00 91.38 93 MET A N 1
ATOM 733 C CA . MET A 1 93 ? -3.564 -1.668 5.595 1.00 91.38 93 MET A CA 1
ATOM 734 C C . MET A 1 93 ? -4.926 -0.984 5.439 1.00 91.38 93 MET A C 1
ATOM 736 O O . MET A 1 93 ? -5.515 -0.553 6.429 1.00 91.38 93 MET A O 1
ATOM 740 N N . LEU A 1 94 ? -5.474 -0.939 4.223 1.00 91.44 94 LEU A N 1
ATOM 741 C CA . LEU A 1 94 ? -6.807 -0.384 3.974 1.00 91.44 94 LEU A CA 1
ATOM 742 C C . LEU A 1 94 ? -7.905 -1.193 4.676 1.00 91.44 94 LEU A C 1
ATOM 744 O O . LEU A 1 94 ? -8.804 -0.616 5.288 1.00 91.44 94 LEU A O 1
ATOM 748 N N . ASP A 1 95 ? -7.809 -2.525 4.651 1.00 88.69 95 ASP A N 1
ATOM 749 C CA . ASP A 1 95 ? -8.751 -3.411 5.343 1.00 88.69 95 ASP A CA 1
ATOM 750 C C . ASP A 1 95 ? -8.694 -3.192 6.868 1.00 88.69 95 ASP A C 1
ATOM 752 O O . ASP A 1 95 ? -9.725 -3.231 7.542 1.00 88.69 95 ASP A O 1
ATOM 756 N N . GLN A 1 96 ? -7.506 -2.902 7.413 1.00 86.06 96 GLN A N 1
ATOM 757 C CA . GLN A 1 96 ? -7.314 -2.563 8.825 1.00 86.06 96 GLN A CA 1
ATOM 758 C C . GLN A 1 96 ? -7.960 -1.219 9.194 1.00 86.06 96 GLN A C 1
ATOM 760 O O . GLN A 1 96 ? -8.650 -1.148 10.211 1.00 86.06 96 GLN A O 1
ATOM 765 N N . ILE A 1 97 ? -7.780 -0.180 8.371 1.00 84.69 97 ILE A N 1
ATOM 766 C CA . ILE A 1 97 ? -8.377 1.151 8.586 1.00 84.69 97 ILE A CA 1
ATOM 767 C C . ILE A 1 97 ? -9.910 1.068 8.539 1.00 84.69 97 ILE A C 1
ATOM 769 O O . ILE A 1 97 ? -10.595 1.595 9.414 1.00 84.69 97 ILE A O 1
ATOM 773 N N . ILE A 1 98 ? -10.462 0.349 7.556 1.00 84.25 98 ILE A N 1
ATOM 774 C CA . ILE A 1 98 ? -11.915 0.197 7.381 1.00 84.25 98 ILE A CA 1
ATOM 775 C C . ILE A 1 98 ? -12.545 -0.597 8.534 1.00 84.25 98 ILE A C 1
ATOM 777 O O . ILE A 1 98 ? -13.645 -0.265 8.975 1.00 84.25 98 ILE A O 1
ATOM 781 N N . LYS A 1 99 ? -11.875 -1.650 9.023 1.00 81.62 99 LYS A N 1
ATOM 782 C CA . LYS A 1 99 ? -12.379 -2.467 10.140 1.00 81.62 99 LYS A CA 1
ATOM 783 C C . LYS A 1 99 ? -12.239 -1.782 11.494 1.00 81.62 99 LYS A C 1
ATOM 785 O O . LYS A 1 99 ? -13.060 -2.041 12.369 1.00 81.62 99 LYS A O 1
ATOM 790 N N . ASN A 1 100 ? -11.245 -0.909 11.660 1.00 77.38 100 ASN A N 1
ATOM 791 C CA . ASN A 1 100 ? -10.977 -0.205 12.913 1.00 77.38 100 ASN A CA 1
ATOM 792 C C . ASN A 1 100 ? -11.029 1.325 12.740 1.00 77.38 100 ASN A C 1
ATOM 794 O O . ASN A 1 100 ? -10.034 1.999 12.995 1.00 77.38 100 ASN A O 1
ATOM 798 N N . PRO A 1 101 ? -12.194 1.911 12.396 1.00 59.59 101 PRO A N 1
ATOM 799 C CA . PRO A 1 101 ? -12.322 3.355 12.177 1.00 59.59 101 PRO A CA 1
ATOM 800 C C . PRO A 1 101 ? -12.207 4.191 13.467 1.00 59.59 101 PRO A C 1
ATOM 802 O O . PRO A 1 101 ? -12.238 5.414 13.406 1.00 59.59 101 PRO A O 1
ATOM 805 N N . LYS A 1 102 ? -12.131 3.545 14.643 1.00 50.03 102 LYS A N 1
ATOM 806 C CA . LYS A 1 102 ? -12.020 4.188 15.968 1.00 50.03 102 LYS A CA 1
ATOM 807 C C . LYS A 1 102 ? -10.583 4.296 16.493 1.00 50.03 102 LYS A C 1
ATOM 809 O O . LYS A 1 102 ? -10.406 4.678 17.649 1.00 50.03 102 LYS A O 1
ATOM 814 N N . ILE A 1 103 ? -9.583 3.948 15.681 1.00 44.19 103 ILE A N 1
ATOM 815 C CA . ILE A 1 103 ? -8.182 4.269 15.970 1.00 44.19 103 ILE A CA 1
ATOM 816 C C . ILE A 1 103 ? -7.847 5.524 15.192 1.00 44.19 103 ILE A C 1
ATOM 818 O O . ILE A 1 103 ? -7.519 5.452 13.996 1.00 44.19 103 ILE A O 1
#

Secondary structure (DSSP, 8-state):
-----HHHHHHHHHHHHHHHHHHHHHHHHTS--SSPPPHHHHHHHHTPPTT----HHHHHHHHHHHHHHHS-BTTB---HHHHHHHHHHHHHHHHHHHH-TT-

Foldseek 3Di:
DDPDDPVNVVVVVVVVVVVVLVVVVVVVVVPPPVDQDDLVNLCVLLVHDPPDDDDLVRLVVSLVVSLVVQPADDPRNGDPVSNVSSVSSSSVVNVVCVVCVPD

InterPro domains:
  IPR036869 Chaperone J-domain superfamily [G3DSA:1.10.287.110] (37-100)